Protein AF-A0A2P8WFX3-F1 (afdb_monomer_lite)

Secondary structure (DSSP, 8-state):
-PPP--TTHHHHHHHHHHHTT--HHHHHHHHHH-SSHHHHHHHHHHHHHHS---HHHHHHHHHH-S-HHHHHHHHHHHHHHTT-S--HHHHHHHHH-SSHHHHHHHHHHHHHHS---HHHHHHHHHH-----TT---------

pLDDT: mean 89.17, std 14.58, range [39.22, 98.44]

Sequence (143 aa):
MPTTAGANDYGSCSRRLLNAGIATDEAATACARALHPDRVASCVVGITAATALAPDDVLSACSRDRRPQETASCVTDIHRELGLAESKRVLETCSLSLLPLSYSDCVVGLSRTIELATEESLGYCISAGYQPENVAPTFIFAR

Foldseek 3Di:
DDDDPPPPLLVVLQVLLVVLVHDNVLSNVLSVLDPRSNLLSCLLNLLVVQAVDDSVLSSVLLSPAPRSNLLSVLQNLLCVLVVDNHRSLSSVLLSVDPRSNQLSCQLSCCCPVVVDDSVVSSVVSSVPPDDDDPPPDPPDPDD

Radius of gyration: 18.74 Å; chains: 1; bounding box: 46×60×45 Å

Structure (mmCIF, N/CA/C/O backbone):
data_AF-A0A2P8WFX3-F1
#
_entry.id   AF-A0A2P8WFX3-F1
#
loop_
_atom_site.group_PDB
_atom_site.id
_atom_site.type_symbol
_atom_site.label_atom_id
_atom_site.label_alt_id
_atom_site.label_comp_id
_atom_site.label_asym_id
_atom_site.label_entity_id
_atom_site.label_seq_id
_atom_site.pdbx_PDB_ins_code
_atom_site.Cartn_x
_atom_site.Cartn_y
_atom_site.Cartn_z
_atom_site.occupancy
_atom_site.B_iso_or_equiv
_atom_site.auth_seq_id
_atom_site.auth_comp_id
_atom_site.auth_asym_id
_atom_site.auth_atom_id
_atom_site.pdbx_PDB_model_num
ATOM 1 N N . MET A 1 1 ? 29.338 15.609 0.371 1.00 39.22 1 MET A N 1
ATOM 2 C CA . MET A 1 1 ? 29.894 14.391 -0.258 1.00 39.22 1 MET A CA 1
ATOM 3 C C . MET A 1 1 ? 28.961 14.005 -1.396 1.00 39.22 1 MET A C 1
ATOM 5 O O . MET A 1 1 ? 27.769 13.937 -1.123 1.00 39.22 1 MET A O 1
ATOM 9 N N . PRO A 1 2 ? 29.428 13.847 -2.644 1.00 44.91 2 PRO A N 1
ATOM 10 C CA . PRO A 1 2 ? 28.576 13.368 -3.725 1.00 44.91 2 PRO A CA 1
ATOM 11 C C . PRO A 1 2 ? 28.292 11.880 -3.490 1.00 44.91 2 PRO A C 1
ATOM 13 O O . PRO A 1 2 ? 29.219 11.088 -3.335 1.00 44.91 2 PRO A O 1
ATOM 16 N N . THR A 1 3 ? 27.018 11.513 -3.395 1.00 50.50 3 THR A N 1
ATOM 17 C CA . THR A 1 3 ? 26.577 10.119 -3.352 1.00 50.50 3 THR A CA 1
ATOM 18 C C . THR A 1 3 ? 26.911 9.486 -4.696 1.00 50.50 3 THR A C 1
ATOM 20 O O . THR A 1 3 ? 26.404 9.906 -5.735 1.00 50.50 3 THR A O 1
ATOM 23 N N . THR A 1 4 ? 27.791 8.490 -4.693 1.00 53.06 4 THR A N 1
ATOM 24 C CA . THR A 1 4 ? 27.886 7.532 -5.791 1.00 53.06 4 THR A CA 1
ATOM 25 C C . THR A 1 4 ? 26.480 7.005 -6.057 1.00 53.06 4 THR A C 1
ATOM 27 O O . THR A 1 4 ? 25.817 6.548 -5.129 1.00 53.06 4 THR A O 1
ATOM 30 N N . ALA A 1 5 ? 26.000 7.126 -7.296 1.00 53.53 5 ALA A N 1
ATOM 31 C CA . ALA A 1 5 ? 24.780 6.461 -7.728 1.00 53.53 5 ALA A CA 1
ATOM 32 C C . ALA A 1 5 ? 24.936 4.974 -7.381 1.00 53.53 5 ALA A C 1
ATOM 34 O O . ALA A 1 5 ? 25.762 4.280 -7.982 1.00 53.53 5 ALA A O 1
ATOM 35 N N . GLY A 1 6 ? 24.233 4.522 -6.338 1.00 51.06 6 GLY A N 1
ATOM 36 C CA . GLY A 1 6 ? 24.181 3.117 -5.965 1.00 51.06 6 GLY A CA 1
ATOM 37 C C . GLY A 1 6 ? 23.750 2.323 -7.191 1.00 51.06 6 GLY A C 1
ATOM 38 O O . GLY A 1 6 ? 23.013 2.838 -8.027 1.00 51.06 6 GLY A O 1
ATOM 39 N N . ALA A 1 7 ? 24.313 1.131 -7.365 1.00 56.72 7 ALA A N 1
ATOM 40 C CA . ALA A 1 7 ? 24.110 0.230 -8.498 1.00 56.72 7 ALA A CA 1
ATOM 41 C C . ALA A 1 7 ? 22.731 0.365 -9.193 1.00 56.72 7 ALA A C 1
ATOM 43 O O . ALA A 1 7 ? 21.785 -0.324 -8.841 1.00 56.72 7 ALA A O 1
ATOM 44 N N . ASN A 1 8 ? 22.650 1.242 -10.201 1.00 84.12 8 ASN A N 1
ATOM 45 C CA . ASN A 1 8 ? 21.468 1.553 -11.011 1.00 84.12 8 ASN A CA 1
ATOM 46 C C . ASN A 1 8 ? 20.109 1.385 -10.282 1.00 84.12 8 ASN A C 1
ATOM 48 O O . ASN A 1 8 ? 19.329 0.499 -10.643 1.00 84.12 8 ASN A O 1
ATOM 52 N N . ASP A 1 9 ? 19.816 2.240 -9.295 1.00 87.06 9 ASP A N 1
ATOM 53 C CA . ASP A 1 9 ? 18.537 2.289 -8.550 1.00 87.06 9 ASP A CA 1
ATOM 54 C C . ASP A 1 9 ? 17.301 2.263 -9.477 1.00 87.06 9 ASP A C 1
ATOM 56 O O . ASP A 1 9 ? 16.299 1.603 -9.201 1.00 87.06 9 ASP A O 1
ATOM 60 N N . TYR A 1 10 ? 17.389 2.897 -10.651 1.00 93.00 10 TYR A N 1
ATOM 61 C CA . TYR A 1 10 ? 16.346 2.859 -11.684 1.00 93.00 10 TYR A CA 1
ATOM 62 C C . TYR A 1 10 ? 16.176 1.466 -12.303 1.00 93.00 10 TYR A C 1
ATOM 64 O O . TYR A 1 10 ? 15.053 0.998 -12.500 1.00 93.00 10 TYR A O 1
ATOM 72 N N . GLY A 1 11 ? 17.282 0.779 -12.594 1.00 94.12 11 GLY A N 1
ATOM 73 C CA . GLY A 1 11 ? 17.278 -0.600 -13.080 1.00 94.12 11 GLY A CA 1
ATOM 74 C C . GLY A 1 11 ? 16.789 -1.592 -12.023 1.00 94.12 11 GLY A C 1
ATOM 75 O O . GLY A 1 11 ? 16.046 -2.519 -12.347 1.00 94.12 11 GLY A O 1
ATOM 76 N N . SER A 1 12 ? 17.157 -1.379 -10.756 1.00 95.31 12 SER A N 1
ATOM 77 C CA . SER A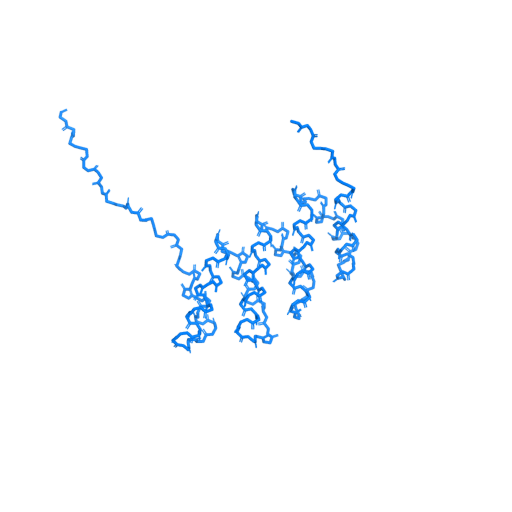 1 12 ? 16.625 -2.130 -9.612 1.00 95.31 12 SER A CA 1
ATOM 78 C C . SER A 1 12 ? 15.112 -1.942 -9.489 1.00 95.31 12 SER A C 1
ATOM 80 O O . SER A 1 12 ? 14.372 -2.927 -9.479 1.00 95.31 12 SER A O 1
ATOM 82 N N . CYS A 1 13 ? 14.648 -0.689 -9.490 1.00 96.56 13 CYS A N 1
ATOM 83 C CA . CYS A 1 13 ? 13.233 -0.330 -9.475 1.00 96.56 13 CYS A CA 1
ATOM 84 C C . CYS A 1 13 ? 12.470 -1.014 -10.614 1.00 96.56 13 CYS A C 1
ATOM 86 O O . CYS A 1 13 ? 11.520 -1.752 -10.357 1.00 96.56 13 CYS A O 1
ATOM 88 N N . SER A 1 14 ? 12.943 -0.863 -11.855 1.00 97.00 14 SER A N 1
ATOM 89 C CA . SER A 1 14 ? 12.270 -1.404 -13.043 1.00 97.00 14 SER A CA 1
ATOM 90 C C . SER A 1 14 ? 12.140 -2.924 -12.966 1.00 97.00 14 SER A C 1
ATOM 92 O O . SER A 1 14 ? 11.053 -3.462 -13.146 1.00 97.00 14 SER A O 1
ATOM 94 N N . ARG A 1 15 ? 13.222 -3.631 -12.613 1.00 97.62 15 ARG A N 1
ATOM 95 C CA . ARG A 1 15 ? 13.202 -5.094 -12.460 1.00 97.62 15 ARG A CA 1
ATOM 96 C C . ARG A 1 15 ? 12.214 -5.548 -11.386 1.00 97.62 15 ARG A C 1
ATOM 98 O O . ARG A 1 15 ? 11.541 -6.556 -11.564 1.00 97.62 15 ARG A O 1
ATOM 105 N N . ARG A 1 16 ? 12.127 -4.823 -10.270 1.00 97.75 16 ARG A N 1
ATOM 106 C CA . ARG A 1 16 ? 11.204 -5.150 -9.175 1.00 97.75 16 ARG A CA 1
ATOM 107 C C . ARG A 1 16 ? 9.746 -4.929 -9.570 1.00 97.75 16 ARG A C 1
ATOM 109 O O . ARG A 1 16 ? 8.929 -5.782 -9.249 1.00 97.75 16 ARG A O 1
ATOM 116 N N . LEU A 1 17 ? 9.437 -3.845 -10.284 1.00 97.94 17 LEU A N 1
ATOM 117 C CA . LEU A 1 17 ? 8.086 -3.590 -10.792 1.00 97.94 17 LEU A CA 1
ATOM 118 C C . LEU A 1 17 ? 7.669 -4.629 -11.843 1.00 97.94 17 LEU A C 1
ATOM 120 O O . LEU A 1 17 ? 6.583 -5.188 -11.739 1.00 97.94 17 LEU A O 1
ATOM 124 N N . LEU A 1 18 ? 8.556 -4.969 -12.784 1.00 98.12 18 LEU A N 1
ATOM 125 C CA . LEU A 1 18 ? 8.310 -6.032 -13.768 1.00 98.12 18 LEU A CA 1
ATOM 126 C C . LEU A 1 18 ? 8.027 -7.383 -13.093 1.00 98.12 18 LEU A C 1
ATOM 128 O O . LEU A 1 18 ? 7.082 -8.076 -13.456 1.00 98.12 18 LEU A O 1
ATOM 132 N N . ASN A 1 19 ? 8.808 -7.743 -12.068 1.00 97.25 19 ASN A N 1
ATOM 133 C CA . ASN A 1 19 ? 8.583 -8.968 -11.294 1.00 97.25 19 ASN A CA 1
ATOM 134 C C . ASN A 1 19 ? 7.267 -8.945 -10.498 1.00 97.25 19 ASN A C 1
ATOM 136 O O . ASN A 1 19 ? 6.745 -10.007 -10.171 1.00 97.25 19 ASN A O 1
ATOM 140 N N . ALA A 1 20 ? 6.745 -7.758 -10.179 1.00 96.19 20 ALA A N 1
ATOM 141 C CA . ALA A 1 20 ? 5.438 -7.578 -9.552 1.00 96.19 20 ALA A CA 1
ATOM 142 C C . ALA A 1 20 ? 4.277 -7.599 -10.567 1.00 96.19 20 ALA A C 1
ATOM 144 O O . ALA A 1 20 ? 3.130 -7.435 -10.167 1.00 96.19 20 ALA A O 1
ATOM 145 N N . GLY A 1 21 ? 4.555 -7.809 -11.859 1.00 96.56 21 GLY A N 1
ATOM 146 C CA . GLY A 1 21 ? 3.544 -7.892 -12.915 1.00 96.56 21 GLY A CA 1
ATOM 147 C C . GLY A 1 21 ? 3.202 -6.564 -13.592 1.00 96.56 21 GLY A C 1
ATOM 148 O O . GLY A 1 21 ? 2.307 -6.548 -14.429 1.00 96.56 21 GLY A O 1
ATOM 149 N N . ILE A 1 22 ? 3.914 -5.476 -13.277 1.00 98.19 22 ILE A N 1
ATOM 150 C CA . ILE A 1 22 ? 3.722 -4.166 -13.919 1.00 98.19 22 ILE A CA 1
ATOM 151 C C . ILE A 1 22 ? 4.233 -4.201 -15.363 1.00 98.19 22 ILE A C 1
ATOM 153 O O . ILE A 1 22 ? 5.303 -4.754 -15.642 1.00 98.19 22 ILE A O 1
ATOM 157 N N . ALA A 1 23 ? 3.508 -3.552 -16.275 1.00 97.69 23 ALA A N 1
ATOM 158 C CA . ALA A 1 23 ? 3.909 -3.414 -17.671 1.00 97.69 23 ALA A CA 1
ATOM 159 C C . ALA A 1 23 ? 5.238 -2.647 -17.838 1.00 97.69 23 ALA A C 1
ATOM 161 O O . ALA A 1 23 ? 5.634 -1.816 -17.020 1.00 97.69 23 ALA A O 1
ATOM 162 N N . THR A 1 24 ? 5.968 -2.921 -18.924 1.00 97.50 24 THR A N 1
ATOM 163 C CA . THR A 1 24 ? 7.325 -2.371 -19.118 1.00 97.50 24 THR A CA 1
ATOM 164 C C . THR A 1 24 ? 7.344 -0.848 -19.247 1.00 97.50 24 THR A C 1
ATOM 166 O O . THR A 1 24 ? 8.220 -0.191 -18.686 1.00 97.50 24 THR A O 1
ATOM 169 N N . ASP A 1 25 ? 6.388 -0.280 -19.974 1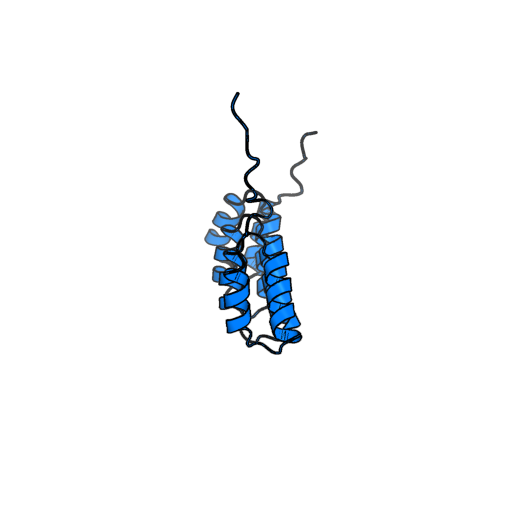.00 97.19 25 ASP A N 1
ATOM 170 C CA . ASP A 1 25 ? 6.238 1.159 -20.182 1.00 97.19 25 ASP A CA 1
ATOM 171 C C . ASP A 1 25 ? 5.792 1.892 -18.908 1.00 97.19 25 ASP A C 1
ATOM 173 O O . ASP A 1 25 ? 6.309 2.973 -18.601 1.00 97.19 25 ASP A O 1
ATOM 177 N N . GLU A 1 26 ? 4.909 1.282 -18.117 1.00 97.56 26 GLU A N 1
ATOM 178 C CA . GLU A 1 26 ? 4.488 1.814 -16.818 1.00 97.56 26 GLU A CA 1
ATOM 179 C C . GLU A 1 26 ? 5.621 1.777 -15.792 1.00 97.56 26 GLU A C 1
ATOM 181 O O . GLU A 1 26 ? 5.894 2.787 -15.138 1.00 97.56 26 GLU A O 1
ATOM 186 N N . ALA A 1 27 ? 6.349 0.659 -15.704 1.00 97.50 27 ALA A N 1
ATOM 187 C CA . ALA A 1 27 ? 7.518 0.532 -14.839 1.00 97.50 27 ALA A CA 1
ATOM 188 C C . ALA A 1 27 ? 8.597 1.562 -15.204 1.00 97.50 27 ALA A C 1
ATOM 190 O O . ALA A 1 27 ? 9.122 2.252 -14.325 1.00 97.50 27 ALA A O 1
ATOM 191 N N . ALA A 1 28 ? 8.889 1.721 -16.501 1.00 96.62 28 ALA A N 1
ATOM 192 C CA . ALA A 1 28 ? 9.828 2.728 -16.985 1.00 96.62 28 ALA A CA 1
ATOM 193 C C . ALA A 1 28 ? 9.375 4.144 -16.604 1.00 96.62 28 ALA A C 1
ATOM 195 O O . ALA A 1 28 ? 10.165 4.926 -16.072 1.00 96.62 28 ALA A O 1
ATOM 196 N N . THR A 1 29 ? 8.095 4.461 -16.815 1.00 96.75 29 THR A N 1
ATOM 197 C CA . THR A 1 29 ? 7.523 5.773 -16.491 1.00 96.75 29 THR A CA 1
ATOM 198 C C . THR A 1 29 ? 7.582 6.063 -14.993 1.00 96.75 29 THR A C 1
ATOM 200 O O . THR A 1 29 ? 8.014 7.148 -14.596 1.00 96.75 29 THR A O 1
ATOM 203 N N . ALA A 1 30 ? 7.176 5.111 -14.153 1.00 96.38 30 ALA A N 1
ATOM 204 C CA . ALA A 1 30 ? 7.149 5.280 -12.707 1.00 96.38 30 ALA A CA 1
ATOM 205 C C . ALA A 1 30 ? 8.559 5.435 -12.125 1.00 96.38 30 ALA A C 1
ATOM 207 O O . ALA A 1 30 ? 8.815 6.384 -11.384 1.00 96.38 30 ALA A O 1
ATOM 208 N N . CYS A 1 31 ? 9.494 4.557 -12.499 1.00 95.69 31 CYS A N 1
ATOM 209 C CA . CYS A 1 31 ? 10.864 4.620 -11.994 1.00 95.69 31 CYS A CA 1
ATOM 210 C C . CYS A 1 31 ? 11.600 5.875 -12.485 1.00 95.69 31 CYS A C 1
ATOM 212 O O . CYS A 1 31 ? 12.328 6.481 -11.705 1.00 95.69 31 CYS A O 1
ATOM 214 N N . ALA A 1 32 ? 11.398 6.305 -13.737 1.00 95.19 32 ALA A N 1
ATOM 215 C CA . ALA A 1 32 ? 12.045 7.506 -14.272 1.00 95.19 32 ALA A CA 1
ATOM 216 C C . ALA A 1 32 ? 11.516 8.813 -13.653 1.00 95.19 32 ALA A C 1
ATOM 218 O O . ALA A 1 32 ? 12.246 9.800 -13.592 1.00 95.19 32 ALA A O 1
ATOM 219 N N . ARG A 1 33 ? 10.252 8.838 -13.206 1.00 93.69 33 ARG A N 1
ATOM 220 C CA . ARG A 1 33 ? 9.629 10.017 -12.575 1.00 93.69 33 ARG A CA 1
ATOM 221 C C . ARG A 1 33 ? 9.793 10.059 -11.056 1.00 93.69 33 ARG A C 1
ATOM 223 O O . ARG A 1 33 ? 9.549 11.102 -10.452 1.00 93.69 33 ARG A O 1
ATOM 230 N N . ALA A 1 34 ? 10.181 8.952 -10.431 1.00 92.31 34 ALA A N 1
ATOM 231 C CA . ALA A 1 34 ? 10.340 8.872 -8.989 1.00 92.31 34 ALA A CA 1
ATOM 232 C C . ALA A 1 34 ? 11.594 9.622 -8.519 1.00 92.31 34 ALA A C 1
ATOM 234 O O . ALA A 1 34 ? 12.703 9.334 -8.960 1.00 92.31 34 ALA A O 1
ATOM 235 N N . LEU A 1 35 ? 11.435 10.511 -7.532 1.00 88.44 35 LEU A N 1
ATOM 236 C CA . LEU A 1 35 ? 12.577 11.116 -6.831 1.00 88.44 35 LEU A CA 1
ATOM 237 C C . LEU A 1 35 ? 13.421 10.054 -6.099 1.00 88.44 35 LEU A C 1
ATOM 239 O O . LEU A 1 35 ? 14.636 10.190 -5.974 1.00 88.44 35 LEU A O 1
ATOM 243 N N . HIS A 1 36 ? 12.767 8.990 -5.621 1.00 90.81 36 HIS A N 1
ATOM 244 C CA . HIS A 1 36 ? 13.388 7.861 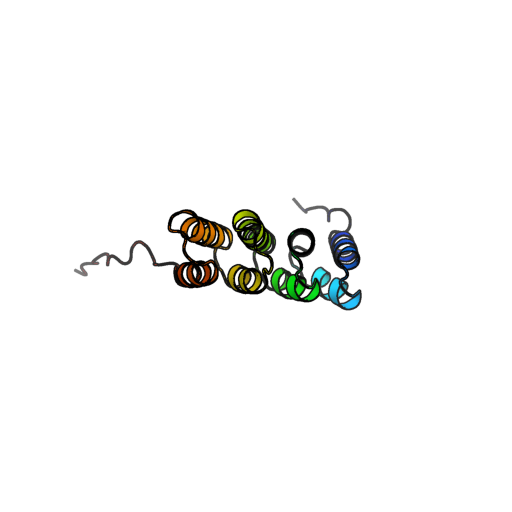-4.929 1.00 90.81 36 HIS A CA 1
ATOM 245 C C . HIS A 1 36 ? 12.839 6.525 -5.476 1.00 90.81 36 HIS A C 1
ATOM 247 O O . HIS A 1 36 ? 11.909 5.965 -4.884 1.00 90.81 36 HIS A O 1
ATOM 253 N N . PRO A 1 37 ? 13.389 6.001 -6.590 1.00 93.94 37 PRO A N 1
ATOM 254 C CA . PRO A 1 37 ? 12.873 4.808 -7.273 1.00 93.94 37 PRO A CA 1
ATOM 255 C C . PRO A 1 37 ? 12.761 3.570 -6.371 1.00 93.94 37 PRO A C 1
ATOM 257 O O . PRO A 1 37 ? 11.741 2.880 -6.390 1.00 93.94 37 PRO A O 1
ATOM 260 N N . ASP A 1 38 ? 13.748 3.317 -5.504 1.00 93.88 38 ASP A N 1
ATOM 261 C CA . ASP A 1 38 ? 13.708 2.171 -4.586 1.00 93.88 38 ASP A CA 1
ATOM 262 C C . ASP A 1 38 ? 12.551 2.226 -3.589 1.00 93.88 38 ASP A C 1
ATOM 264 O O . ASP A 1 38 ? 12.044 1.177 -3.182 1.00 93.88 38 ASP A O 1
ATOM 268 N N . ARG A 1 39 ? 12.104 3.426 -3.194 1.00 95.06 39 ARG A N 1
ATOM 269 C CA . ARG A 1 39 ? 10.968 3.583 -2.273 1.00 95.06 39 ARG A CA 1
ATOM 270 C C . ARG A 1 39 ? 9.655 3.242 -2.963 1.00 95.06 39 ARG A C 1
ATOM 272 O O . ARG A 1 39 ? 8.853 2.524 -2.375 1.00 95.06 39 ARG A O 1
ATOM 279 N N . VAL A 1 40 ? 9.474 3.685 -4.208 1.00 96.25 40 VAL A N 1
ATOM 280 C CA . VAL A 1 40 ? 8.299 3.334 -5.024 1.00 96.25 40 VAL A CA 1
ATOM 281 C C . VAL A 1 40 ? 8.253 1.825 -5.252 1.00 96.25 40 VAL A C 1
ATOM 283 O O . VAL A 1 40 ? 7.254 1.190 -4.927 1.00 96.25 40 VAL A O 1
ATOM 286 N N . ALA A 1 41 ? 9.358 1.222 -5.702 1.00 97.38 41 ALA A N 1
ATOM 287 C CA . ALA A 1 41 ? 9.419 -0.221 -5.927 1.00 97.38 41 ALA A CA 1
ATOM 288 C C . ALA A 1 41 ? 9.184 -1.034 -4.642 1.00 97.38 41 ALA A C 1
ATOM 290 O O . ALA A 1 41 ? 8.516 -2.063 -4.675 1.00 97.38 41 ALA A O 1
ATOM 291 N N . SER A 1 42 ? 9.710 -0.581 -3.500 1.00 97.12 42 SER A N 1
ATOM 292 C CA . SER A 1 42 ? 9.479 -1.252 -2.212 1.00 97.12 42 SER A CA 1
ATOM 293 C C . SER A 1 42 ? 8.047 -1.124 -1.724 1.00 97.12 42 SER A C 1
ATOM 295 O O . SER A 1 42 ? 7.529 -2.091 -1.176 1.00 97.12 42 SER A O 1
ATOM 297 N N . CYS A 1 43 ? 7.410 0.022 -1.959 1.00 98.00 43 CYS A N 1
ATOM 298 C CA . CYS A 1 43 ? 6.000 0.213 -1.653 1.00 98.00 43 CYS A CA 1
ATOM 299 C C . CYS A 1 43 ? 5.129 -0.773 -2.437 1.00 98.00 43 CYS A C 1
ATOM 301 O O . CYS A 1 43 ? 4.366 -1.523 -1.832 1.00 98.00 43 CYS A O 1
ATOM 303 N N . VAL A 1 44 ? 5.329 -0.849 -3.760 1.00 98.19 44 VAL A N 1
ATOM 304 C CA . VAL A 1 44 ? 4.549 -1.746 -4.623 1.00 98.19 44 VAL A CA 1
ATOM 305 C C . VAL A 1 44 ? 4.740 -3.196 -4.214 1.00 98.19 44 VAL A C 1
ATOM 307 O O . VAL A 1 44 ? 3.773 -3.855 -3.854 1.00 98.19 44 VAL A O 1
ATOM 310 N N . VAL A 1 45 ? 5.992 -3.663 -4.176 1.00 98.06 45 VAL A N 1
ATOM 311 C CA . VAL A 1 45 ? 6.305 -5.056 -3.828 1.00 98.06 45 VAL A CA 1
ATOM 312 C C . VAL A 1 45 ? 5.790 -5.419 -2.433 1.00 98.06 45 VAL A C 1
ATOM 314 O O . VAL A 1 45 ? 5.302 -6.527 -2.237 1.00 98.06 45 VAL A O 1
ATOM 317 N N . GLY A 1 46 ? 5.892 -4.507 -1.462 1.00 97.75 46 GLY A N 1
ATOM 318 C CA . GLY A 1 46 ? 5.418 -4.743 -0.099 1.00 97.75 46 GLY A CA 1
ATOM 319 C C . GLY A 1 46 ? 3.905 -4.951 -0.031 1.00 97.75 46 GLY A C 1
ATOM 320 O O . GLY A 1 46 ? 3.448 -5.919 0.576 1.00 97.75 46 GLY A O 1
ATOM 321 N N . ILE A 1 47 ? 3.135 -4.080 -0.687 1.00 98.19 47 ILE A N 1
ATOM 322 C CA . ILE A 1 47 ? 1.669 -4.147 -0.677 1.00 98.19 47 ILE A CA 1
ATOM 323 C C . ILE A 1 47 ? 1.168 -5.334 -1.510 1.00 98.19 47 ILE A C 1
ATOM 325 O O . ILE A 1 47 ? 0.315 -6.081 -1.032 1.00 98.19 47 ILE A O 1
ATOM 329 N N . THR A 1 48 ? 1.704 -5.563 -2.713 1.00 97.69 48 THR A N 1
ATOM 330 C CA . THR A 1 48 ? 1.263 -6.675 -3.579 1.00 97.69 48 THR A CA 1
ATOM 331 C C . THR A 1 48 ? 1.651 -8.045 -3.024 1.00 97.69 48 THR A C 1
ATOM 333 O O . THR A 1 48 ? 1.008 -9.037 -3.337 1.00 97.69 48 THR A O 1
ATOM 336 N N . ALA A 1 49 ? 2.700 -8.133 -2.198 1.00 96.69 49 ALA A N 1
ATOM 337 C CA . ALA A 1 49 ? 3.047 -9.375 -1.504 1.00 96.69 49 ALA A CA 1
ATOM 338 C C . ALA A 1 49 ? 2.160 -9.643 -0.279 1.00 96.69 49 ALA A C 1
ATOM 340 O O . ALA A 1 49 ? 2.042 -10.787 0.155 1.00 96.69 49 ALA A O 1
ATOM 341 N N . ALA A 1 50 ? 1.587 -8.595 0.315 1.00 97.06 50 ALA A N 1
ATOM 342 C CA . ALA A 1 50 ? 0.760 -8.708 1.509 1.00 97.06 50 ALA A CA 1
ATOM 343 C C . ALA A 1 50 ? -0.736 -8.793 1.204 1.00 97.06 50 ALA A C 1
ATOM 345 O O . ALA A 1 50 ? -1.468 -9.283 2.047 1.00 97.06 50 ALA A O 1
ATOM 346 N N . THR A 1 51 ? -1.188 -8.300 0.050 1.00 96.81 51 THR A N 1
ATOM 347 C CA . THR A 1 51 ? -2.608 -8.118 -0.282 1.00 96.81 51 THR A CA 1
ATOM 348 C C . THR A 1 51 ? -2.926 -8.671 -1.671 1.00 96.81 51 THR A C 1
ATOM 350 O O . THR A 1 51 ? -2.029 -8.836 -2.492 1.00 96.81 51 THR A O 1
ATOM 353 N N . ALA A 1 52 ? -4.207 -8.898 -1.967 1.00 95.06 52 ALA A N 1
ATOM 354 C CA . ALA A 1 52 ? -4.677 -9.316 -3.294 1.00 95.06 52 ALA A CA 1
ATOM 355 C C . ALA A 1 52 ? -4.917 -8.139 -4.269 1.00 95.06 52 ALA A C 1
ATOM 357 O O . ALA A 1 52 ? -5.646 -8.281 -5.250 1.00 95.06 52 ALA A O 1
ATOM 358 N N . LEU A 1 53 ? -4.346 -6.961 -3.997 1.00 96.81 53 LEU A N 1
ATOM 359 C CA . LEU A 1 53 ? -4.559 -5.768 -4.816 1.00 96.81 53 LEU A CA 1
ATOM 360 C C . LEU A 1 53 ? -3.863 -5.875 -6.175 1.00 96.81 53 LEU A C 1
ATOM 362 O O . LEU A 1 53 ? -2.757 -6.406 -6.285 1.00 96.81 53 LEU A O 1
ATOM 366 N N . ALA A 1 54 ? -4.500 -5.307 -7.202 1.00 96.69 54 ALA A N 1
ATOM 367 C CA . ALA A 1 54 ? -3.920 -5.226 -8.534 1.00 96.69 54 ALA A CA 1
ATOM 368 C C . ALA A 1 54 ? -2.615 -4.404 -8.495 1.00 96.69 54 ALA A C 1
ATOM 370 O O . ALA A 1 54 ? -2.621 -3.290 -7.958 1.00 96.69 54 ALA A O 1
ATOM 371 N N . PRO A 1 55 ? -1.504 -4.907 -9.067 1.00 97.44 55 PRO A N 1
ATOM 372 C CA . PRO A 1 55 ? -0.224 -4.203 -9.059 1.00 97.44 55 PRO A CA 1
ATOM 373 C C . PRO A 1 55 ? -0.304 -2.764 -9.581 1.00 97.44 55 PRO A C 1
ATOM 375 O O . PRO A 1 55 ? 0.315 -1.875 -8.997 1.00 97.44 55 PRO A O 1
ATOM 378 N N . ASP A 1 56 ? -1.107 -2.512 -10.616 1.00 96.88 56 ASP A N 1
ATOM 379 C CA . ASP A 1 56 ? -1.226 -1.191 -11.246 1.00 96.88 56 ASP A CA 1
ATOM 380 C C . ASP A 1 56 ? -1.928 -0.168 -10.331 1.00 96.88 56 ASP A C 1
ATOM 382 O O . ASP A 1 56 ? -1.503 0.988 -10.230 1.00 96.88 56 ASP A O 1
ATOM 386 N N . ASP A 1 57 ? -2.946 -0.602 -9.576 1.00 96.44 57 ASP A N 1
ATOM 387 C CA . ASP A 1 57 ? -3.616 0.228 -8.564 1.00 96.44 57 ASP A CA 1
ATOM 388 C C . ASP A 1 57 ? -2.631 0.613 -7.450 1.00 96.44 57 ASP A C 1
ATOM 390 O O . ASP A 1 57 ? -2.546 1.776 -7.035 1.00 96.44 57 ASP A O 1
ATOM 394 N N . VAL A 1 58 ? -1.830 -0.358 -7.004 1.00 97.94 58 VAL A N 1
ATOM 395 C CA . VAL A 1 58 ? -0.788 -0.147 -5.995 1.00 97.94 58 VAL A CA 1
ATOM 396 C C . VAL A 1 58 ? 0.297 0.793 -6.525 1.00 97.94 58 VAL A C 1
ATOM 398 O O . VAL A 1 58 ? 0.707 1.715 -5.819 1.00 97.94 58 VAL A O 1
ATOM 401 N N . LEU A 1 59 ? 0.748 0.615 -7.769 1.00 97.62 59 LEU A N 1
ATOM 402 C CA . LEU A 1 59 ? 1.729 1.494 -8.403 1.00 97.62 59 LEU A CA 1
ATOM 403 C C . LEU A 1 59 ? 1.218 2.932 -8.488 1.00 97.62 59 LEU A C 1
ATOM 405 O O . LEU A 1 59 ? 1.961 3.866 -8.174 1.00 97.62 59 LEU A O 1
ATOM 409 N N . SER A 1 60 ? -0.043 3.124 -8.872 1.00 95.38 60 SER A N 1
ATOM 410 C CA . SER A 1 60 ? -0.673 4.444 -8.917 1.00 95.38 60 SER A CA 1
ATOM 411 C C . SER A 1 60 ? -0.657 5.125 -7.541 1.00 95.38 60 SER A C 1
ATOM 413 O O . SER A 1 60 ? -0.273 6.292 -7.448 1.00 95.38 60 SER A O 1
ATOM 415 N N . ALA A 1 61 ? -0.978 4.402 -6.464 1.00 95.44 61 ALA A N 1
ATOM 416 C CA . ALA A 1 61 ? -0.915 4.937 -5.102 1.00 95.44 61 ALA A CA 1
ATOM 417 C C . ALA A 1 61 ? 0.531 5.246 -4.662 1.00 95.44 61 ALA A C 1
ATOM 419 O O . ALA A 1 61 ? 0.844 6.370 -4.268 1.00 95.44 61 ALA A O 1
ATOM 420 N N . CYS A 1 62 ? 1.442 4.280 -4.804 1.00 96.56 62 CYS A N 1
ATOM 421 C CA . CYS A 1 62 ? 2.840 4.403 -4.383 1.00 96.56 62 CYS A CA 1
ATOM 422 C C . CYS A 1 62 ? 3.626 5.477 -5.152 1.00 96.56 62 CYS A C 1
ATOM 424 O O . CYS A 1 62 ? 4.573 6.044 -4.614 1.00 96.56 62 CYS A O 1
ATOM 426 N N . SER A 1 63 ? 3.288 5.728 -6.419 1.00 93.88 63 SER A N 1
ATOM 427 C CA . SER A 1 63 ? 3.995 6.699 -7.268 1.00 93.88 63 SER A CA 1
ATOM 428 C C . SER A 1 63 ? 3.548 8.145 -7.050 1.00 93.88 63 SER A C 1
ATOM 430 O O . SER A 1 63 ? 4.309 9.068 -7.344 1.00 93.88 63 SER A O 1
ATOM 432 N N . ARG A 1 64 ? 2.326 8.353 -6.546 1.00 90.12 64 ARG A N 1
ATOM 433 C CA . ARG A 1 64 ? 1.766 9.684 -6.258 1.00 90.12 64 ARG A CA 1
ATOM 434 C C . ARG A 1 64 ? 2.042 10.136 -4.832 1.00 90.12 64 ARG A C 1
ATOM 436 O O . ARG A 1 64 ? 2.083 11.339 -4.574 1.00 90.12 64 ARG A O 1
ATOM 443 N N . ASP A 1 65 ? 2.222 9.184 -3.924 1.00 86.50 65 ASP A N 1
ATOM 444 C CA . ASP A 1 65 ? 2.455 9.476 -2.524 1.00 86.50 65 ASP A CA 1
ATOM 445 C C . ASP A 1 65 ? 3.877 10.004 -2.264 1.00 86.50 65 ASP A C 1
ATOM 447 O O . ASP A 1 65 ? 4.870 9.540 -2.831 1.00 86.50 65 ASP A O 1
ATOM 451 N N . ARG A 1 66 ? 3.994 10.995 -1.372 1.00 86.19 66 ARG A N 1
ATOM 452 C CA . ARG A 1 66 ? 5.297 11.588 -1.016 1.00 86.19 66 ARG A CA 1
ATOM 453 C C . ARG A 1 66 ? 6.097 10.709 -0.053 1.00 86.19 66 ARG A C 1
ATOM 455 O O . ARG A 1 66 ? 7.299 10.931 0.102 1.00 86.19 66 ARG A O 1
ATOM 462 N N . ARG A 1 67 ? 5.462 9.729 0.600 1.00 90.19 67 ARG A N 1
ATOM 463 C CA . ARG A 1 67 ? 6.052 8.846 1.615 1.00 90.19 67 ARG A CA 1
ATOM 464 C C . ARG A 1 67 ? 5.721 7.372 1.310 1.00 90.19 67 ARG A C 1
ATOM 466 O O . ARG A 1 67 ? 5.173 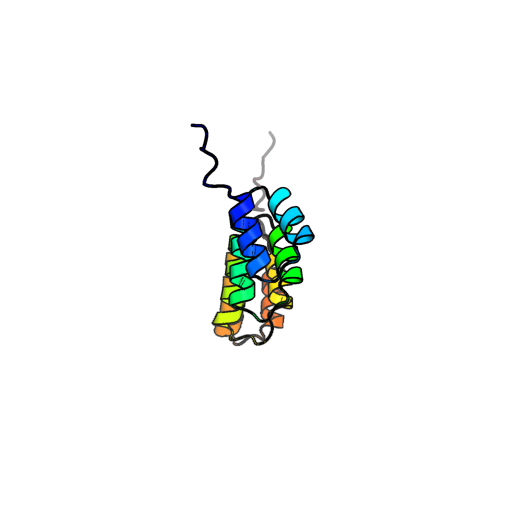6.687 2.174 1.00 90.19 67 ARG A O 1
ATOM 473 N N . PRO A 1 68 ? 6.120 6.822 0.141 1.00 94.31 68 PRO A N 1
ATOM 474 C CA . PRO A 1 68 ? 5.629 5.518 -0.321 1.00 94.31 68 PRO A CA 1
ATOM 475 C C . PRO A 1 68 ? 5.852 4.383 0.685 1.00 94.31 68 PRO A C 1
ATOM 477 O O . PRO A 1 68 ? 5.027 3.489 0.824 1.00 94.31 68 PRO A O 1
ATOM 480 N N . GLN A 1 69 ? 6.964 4.420 1.424 1.00 95.19 69 GLN A N 1
ATOM 481 C CA . GLN A 1 69 ? 7.266 3.409 2.439 1.00 95.19 69 GLN A CA 1
ATOM 482 C C . GLN A 1 69 ? 6.272 3.423 3.606 1.00 95.19 69 GLN A C 1
ATOM 484 O O . GLN A 1 69 ? 5.897 2.362 4.085 1.00 95.19 69 GLN A O 1
ATOM 489 N N . GLU A 1 70 ? 5.822 4.598 4.040 1.00 95.69 70 GLU A N 1
ATOM 490 C CA . GLU A 1 70 ? 4.858 4.709 5.137 1.00 95.69 70 GLU A CA 1
ATOM 491 C C . GLU A 1 70 ? 3.452 4.356 4.681 1.00 95.69 70 GLU A C 1
ATOM 493 O O . GLU A 1 70 ? 2.723 3.704 5.419 1.00 95.69 70 GLU A O 1
ATOM 498 N N . THR A 1 71 ? 3.098 4.712 3.445 1.00 96.06 71 THR A N 1
ATOM 499 C CA . THR A 1 71 ? 1.864 4.236 2.815 1.00 96.06 71 THR A CA 1
ATOM 500 C C . THR A 1 71 ? 1.843 2.709 2.750 1.00 96.06 71 THR A C 1
ATOM 502 O O . THR A 1 71 ? 0.840 2.097 3.107 1.00 96.06 71 THR A O 1
ATOM 505 N N . ALA A 1 72 ? 2.960 2.074 2.379 1.00 97.94 72 ALA A N 1
ATOM 506 C CA . ALA A 1 72 ? 3.067 0.618 2.388 1.00 97.94 72 ALA A CA 1
ATOM 507 C C . ALA A 1 72 ? 2.893 0.023 3.786 1.00 97.94 72 ALA A C 1
ATOM 509 O O . ALA A 1 72 ? 2.056 -0.861 3.937 1.00 97.94 72 ALA A O 1
ATOM 510 N N . SER A 1 73 ? 3.610 0.534 4.793 1.00 98.12 73 SER A N 1
ATOM 511 C CA . SER A 1 73 ? 3.434 0.103 6.187 1.00 98.12 73 SER A CA 1
ATOM 512 C C . SER A 1 73 ? 1.982 0.245 6.639 1.00 98.12 73 SER A C 1
ATOM 514 O O . SER A 1 73 ? 1.387 -0.737 7.061 1.00 98.12 73 SER A O 1
ATOM 516 N N . CYS A 1 74 ? 1.371 1.413 6.422 1.00 98.00 74 CYS A N 1
ATOM 517 C CA . CYS A 1 74 ? -0.027 1.677 6.761 1.00 98.00 74 CYS A CA 1
ATOM 518 C C . CYS A 1 74 ? -0.979 0.615 6.196 1.00 98.00 74 CYS A C 1
ATOM 520 O O . CYS A 1 74 ? -1.789 0.042 6.926 1.00 98.00 74 CYS A O 1
ATOM 522 N N . VAL A 1 75 ? -0.849 0.306 4.900 1.00 98.31 75 VAL A N 1
ATOM 523 C CA . VAL A 1 75 ? -1.702 -0.686 4.235 1.00 98.31 75 VAL A CA 1
ATOM 524 C C . VAL A 1 75 ? -1.438 -2.091 4.761 1.00 98.31 75 VAL A C 1
ATOM 526 O O . VAL A 1 75 ? -2.387 -2.819 5.057 1.00 98.31 75 VAL A O 1
ATOM 529 N N . THR A 1 76 ? -0.169 -2.494 4.875 1.00 98.44 76 THR A N 1
ATOM 530 C CA . THR A 1 76 ? 0.173 -3.852 5.309 1.00 98.44 76 THR A CA 1
ATOM 531 C C . THR A 1 76 ? -0.173 -4.105 6.767 1.00 98.44 76 THR A C 1
ATOM 533 O O . THR A 1 76 ? -0.576 -5.220 7.093 1.00 98.44 76 THR A O 1
ATOM 536 N N . ASP A 1 77 ? -0.051 -3.092 7.620 1.00 98.19 77 ASP A N 1
ATOM 537 C CA . ASP A 1 77 ? -0.332 -3.196 9.049 1.00 98.19 77 ASP A CA 1
ATOM 538 C C . ASP A 1 77 ? -1.838 -3.332 9.266 1.00 98.19 77 ASP A C 1
ATOM 540 O O . ASP A 1 77 ? -2.279 -4.314 9.857 1.00 98.19 77 ASP A O 1
ATOM 544 N N . ILE A 1 78 ? -2.655 -2.448 8.681 1.00 98.31 78 ILE A N 1
ATOM 545 C CA . ILE A 1 78 ? -4.120 -2.562 8.768 1.00 98.31 78 ILE A CA 1
ATOM 546 C C . ILE A 1 78 ? -4.599 -3.904 8.191 1.00 98.31 78 ILE A C 1
ATOM 548 O O . ILE A 1 78 ? -5.405 -4.589 8.820 1.00 98.31 78 ILE A O 1
ATOM 552 N N . HIS A 1 79 ? -4.093 -4.308 7.019 1.00 98.44 79 HIS A N 1
ATOM 553 C CA . HIS A 1 79 ? -4.496 -5.563 6.380 1.00 98.44 79 HIS A CA 1
ATOM 554 C C . HIS A 1 79 ? -4.214 -6.785 7.262 1.00 98.44 79 HIS A C 1
ATOM 556 O O . HIS A 1 79 ? -5.096 -7.621 7.458 1.00 98.44 79 HIS A O 1
ATOM 562 N N . ARG A 1 80 ? -2.992 -6.888 7.799 1.00 98.00 80 ARG A N 1
ATOM 563 C CA . ARG A 1 80 ? -2.561 -8.042 8.600 1.00 98.00 80 ARG A CA 1
ATOM 564 C C . ARG A 1 80 ? -3.195 -8.043 9.979 1.00 98.00 80 ARG A C 1
ATOM 566 O O . ARG A 1 80 ? -3.709 -9.072 10.406 1.00 98.00 80 ARG A O 1
ATOM 573 N N . GLU A 1 81 ? -3.180 -6.905 10.666 1.00 98.00 81 GLU A N 1
ATOM 574 C CA . GLU A 1 81 ? -3.650 -6.818 12.046 1.00 98.00 81 GLU A CA 1
ATOM 575 C C . GLU A 1 81 ? -5.172 -6.997 12.147 1.00 98.00 81 GLU A C 1
ATOM 577 O O . GLU A 1 81 ? -5.660 -7.506 13.159 1.00 98.00 81 GLU A O 1
ATOM 582 N N . LEU A 1 82 ? -5.927 -6.624 11.110 1.00 97.25 82 LEU A N 1
ATOM 583 C CA . LEU A 1 82 ? -7.381 -6.807 11.069 1.00 97.25 82 LEU A CA 1
ATOM 584 C C . LEU A 1 82 ? -7.826 -8.020 10.237 1.00 97.25 82 LEU A C 1
ATOM 586 O O . LEU A 1 82 ? -9.023 -8.280 10.147 1.00 97.25 82 LEU A O 1
ATOM 590 N N . GLY A 1 83 ? -6.890 -8.776 9.651 1.00 96.06 83 GLY A N 1
ATOM 591 C CA . GLY A 1 83 ? -7.185 -9.992 8.885 1.00 96.06 83 GLY A CA 1
ATOM 592 C C . GLY A 1 83 ? -8.103 -9.749 7.684 1.00 96.06 83 GLY A C 1
ATOM 593 O O . GLY A 1 83 ? -9.024 -10.530 7.441 1.00 96.06 83 GLY A O 1
ATOM 594 N N . LEU A 1 84 ? -7.898 -8.643 6.964 1.00 96.12 84 LEU A N 1
ATOM 595 C CA . LEU A 1 84 ? -8.796 -8.225 5.888 1.00 96.12 84 LEU A CA 1
ATOM 596 C C . LEU A 1 84 ? -8.672 -9.144 4.669 1.00 96.12 84 LEU A C 1
ATOM 598 O O . LEU A 1 84 ? -7.573 -9.509 4.269 1.00 96.12 84 LEU A O 1
ATOM 602 N N . ALA A 1 85 ? -9.793 -9.463 4.023 1.00 94.06 85 ALA A N 1
ATOM 603 C CA . ALA A 1 85 ? -9.769 -10.136 2.720 1.00 94.06 85 ALA A CA 1
ATOM 604 C C . ALA A 1 85 ? -9.427 -9.157 1.582 1.00 94.06 85 ALA A C 1
ATOM 606 O O . ALA A 1 85 ? -8.697 -9.501 0.659 1.00 94.06 85 ALA A O 1
ATOM 607 N N . GLU A 1 86 ? -9.916 -7.919 1.686 1.00 93.88 86 GLU A N 1
ATOM 608 C CA . GLU A 1 86 ? -9.788 -6.871 0.674 1.00 93.88 86 GLU A CA 1
ATOM 609 C C . GLU A 1 86 ? -9.218 -5.593 1.297 1.00 93.88 86 GLU A C 1
ATOM 611 O O . GLU A 1 86 ? -9.642 -5.178 2.376 1.00 93.88 86 GLU A O 1
ATOM 616 N N . SER A 1 87 ? -8.284 -4.940 0.601 1.00 97.38 87 SER A N 1
ATOM 617 C CA . SER A 1 87 ? -7.556 -3.764 1.120 1.00 97.38 87 SER A CA 1
ATOM 618 C C . SER A 1 87 ? -7.697 -2.518 0.256 1.00 97.38 87 SER A C 1
ATOM 620 O O . SER A 1 87 ? -6.956 -1.555 0.443 1.00 97.38 87 SER A O 1
ATOM 622 N N . LYS A 1 88 ? -8.628 -2.501 -0.705 1.00 96.75 88 LYS A N 1
ATOM 623 C CA . LYS A 1 88 ? -8.724 -1.396 -1.671 1.00 96.75 88 LYS A CA 1
ATOM 624 C C . LYS A 1 88 ? -9.004 -0.066 -0.978 1.00 96.75 88 LYS A C 1
ATOM 626 O O . LYS A 1 88 ? -8.298 0.913 -1.201 1.00 96.75 88 LYS A O 1
ATOM 631 N N . ARG A 1 89 ? -9.980 -0.059 -0.069 1.00 96.19 89 ARG A N 1
ATOM 632 C CA . ARG A 1 89 ? -10.325 1.130 0.711 1.00 96.19 89 ARG A CA 1
ATOM 633 C C . ARG A 1 89 ? -9.185 1.579 1.627 1.00 96.19 89 ARG A C 1
ATOM 635 O O . ARG A 1 89 ? -8.955 2.774 1.764 1.00 96.19 89 ARG A O 1
ATOM 642 N N . VAL A 1 90 ? -8.451 0.627 2.201 1.00 97.44 90 VAL A N 1
ATOM 643 C CA . VAL A 1 90 ? -7.268 0.892 3.031 1.00 97.44 90 VAL A CA 1
ATOM 644 C C . VAL A 1 90 ? -6.166 1.563 2.209 1.00 97.44 90 VAL A C 1
ATOM 646 O O . VAL A 1 90 ? -5.598 2.555 2.652 1.00 97.44 90 VAL A O 1
ATOM 649 N N . LEU A 1 91 ? -5.887 1.069 0.997 1.00 97.44 91 LEU A N 1
ATOM 650 C CA . LEU A 1 91 ? -4.925 1.689 0.082 1.00 97.44 91 LEU A CA 1
ATOM 651 C C . LEU A 1 91 ? -5.314 3.136 -0.232 1.00 97.44 91 LEU A C 1
ATOM 653 O O . LEU A 1 91 ? -4.477 4.034 -0.128 1.00 97.44 91 LEU A O 1
ATOM 657 N N . GLU A 1 92 ? -6.584 3.361 -0.575 1.00 94.94 92 GLU A N 1
ATOM 658 C CA . GLU A 1 92 ? -7.113 4.693 -0.865 1.00 94.94 92 GLU A CA 1
ATOM 659 C C . GLU A 1 92 ? -6.897 5.643 0.320 1.00 94.94 92 GLU A C 1
ATOM 661 O O . GLU A 1 92 ? -6.286 6.699 0.152 1.00 94.94 92 GLU A O 1
ATOM 666 N N . THR A 1 93 ? -7.321 5.275 1.531 1.00 94.88 93 THR A N 1
ATOM 667 C CA . THR A 1 93 ? -7.235 6.179 2.687 1.00 94.88 93 THR A CA 1
ATOM 668 C C . THR A 1 93 ? -5.814 6.348 3.227 1.00 94.88 93 THR A C 1
ATOM 670 O O . THR A 1 93 ? -5.445 7.471 3.570 1.00 94.88 93 THR A O 1
ATOM 673 N N . CYS A 1 94 ? -4.981 5.301 3.232 1.00 95.81 94 CYS A N 1
ATOM 674 C CA . CYS A 1 94 ? -3.558 5.419 3.567 1.00 95.81 94 CYS A CA 1
ATOM 675 C C . CYS A 1 94 ? -2.842 6.388 2.614 1.00 95.81 94 CYS A C 1
ATOM 677 O O . CYS A 1 94 ? -2.081 7.231 3.079 1.00 95.81 94 CYS A O 1
ATOM 679 N N . SER A 1 95 ? -3.126 6.321 1.305 1.00 93.38 95 SER A N 1
ATOM 680 C CA . SER A 1 95 ? -2.519 7.217 0.305 1.00 93.38 95 SER A CA 1
ATOM 681 C C . SER A 1 95 ? -2.993 8.674 0.392 1.00 93.38 95 SER A C 1
ATOM 683 O O . SER A 1 95 ? -2.326 9.577 -0.110 1.00 93.38 95 SER A O 1
ATOM 685 N N . LEU A 1 96 ? -4.149 8.916 1.019 1.00 91.62 96 LEU A N 1
ATOM 686 C CA . LEU A 1 96 ? -4.678 10.258 1.279 1.00 91.62 96 LEU A CA 1
ATOM 687 C C . LEU A 1 96 ? -4.200 10.829 2.621 1.00 91.62 96 LEU A C 1
ATOM 689 O O . LEU A 1 96 ? -4.277 12.041 2.834 1.00 91.62 96 LEU A O 1
ATOM 693 N N . SER A 1 97 ? -3.726 9.978 3.531 1.00 91.00 97 SER A N 1
ATOM 694 C CA . SER A 1 97 ? -3.287 10.394 4.858 1.00 91.00 97 SER A CA 1
ATOM 695 C C . SER A 1 97 ? -1.962 11.153 4.801 1.00 91.00 97 SER A C 1
ATOM 697 O O . SER A 1 97 ? -0.987 10.724 4.191 1.00 91.00 97 SER A O 1
ATOM 699 N N . LEU A 1 98 ? -1.888 12.273 5.524 1.00 89.06 98 LEU A N 1
ATOM 700 C CA . LEU A 1 98 ? -0.636 13.017 5.707 1.00 89.06 98 LEU A CA 1
ATOM 701 C C . LEU A 1 98 ? 0.330 12.306 6.674 1.00 89.06 98 LEU A C 1
ATOM 703 O O . LEU A 1 98 ? 1.544 12.532 6.627 1.00 89.06 98 LEU A O 1
ATOM 707 N N . LEU A 1 99 ? -0.209 11.450 7.549 1.00 91.81 99 LEU A N 1
ATOM 708 C CA . LEU A 1 99 ? 0.517 10.697 8.573 1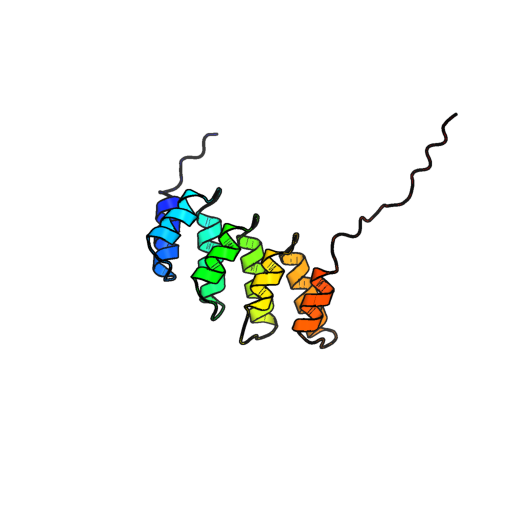.00 91.81 99 LEU A CA 1
ATOM 709 C C . LEU A 1 99 ? 0.089 9.218 8.525 1.00 91.81 99 LEU A C 1
ATOM 711 O O . LEU A 1 99 ? -0.667 8.779 9.395 1.00 91.81 99 LEU A O 1
ATOM 715 N N . PRO A 1 100 ? 0.539 8.438 7.521 1.00 93.62 100 PRO A N 1
ATOM 716 C CA . PRO A 1 100 ? 0.050 7.075 7.308 1.00 93.62 100 PRO A CA 1
ATOM 717 C C . PRO A 1 100 ? 0.231 6.153 8.521 1.00 93.62 100 PRO A C 1
ATOM 719 O O . PRO A 1 100 ? -0.682 5.407 8.845 1.00 93.62 100 PRO A O 1
ATOM 722 N N . LEU A 1 101 ? 1.354 6.257 9.240 1.00 95.31 101 LEU A N 1
ATOM 723 C CA . LEU A 1 101 ? 1.623 5.422 10.420 1.00 95.31 101 LEU A CA 1
ATOM 724 C C . LEU A 1 101 ? 0.665 5.721 11.586 1.00 95.31 101 LEU A C 1
ATOM 726 O O . LEU A 1 101 ? 0.058 4.818 12.150 1.00 95.31 101 LEU A O 1
ATOM 730 N N . SER A 1 102 ? 0.455 7.000 11.913 1.00 9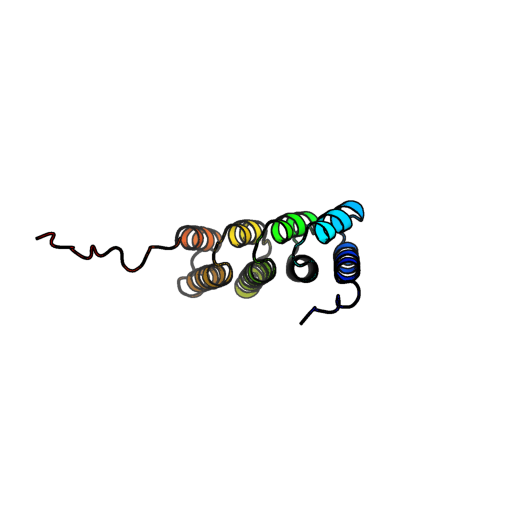4.12 102 SER A N 1
ATOM 731 C CA . SER A 1 102 ? -0.513 7.384 12.952 1.00 94.12 102 SER A CA 1
ATOM 732 C C . SER A 1 102 ? -1.946 7.033 12.550 1.00 94.12 102 SER A C 1
ATOM 734 O O . SER A 1 102 ? -2.772 6.702 13.399 1.00 94.12 102 SER A O 1
ATOM 736 N N . TYR A 1 103 ? -2.245 7.091 11.250 1.00 95.19 103 TYR A N 1
ATOM 737 C CA . TYR A 1 103 ? -3.532 6.667 10.718 1.00 95.19 103 TYR A CA 1
ATOM 738 C C . TYR A 1 103 ? -3.752 5.158 10.898 1.00 95.19 103 TYR A C 1
ATOM 740 O O . TYR A 1 103 ? -4.806 4.773 11.402 1.00 95.19 103 TYR A O 1
ATOM 748 N N . SER A 1 104 ? -2.771 4.306 10.574 1.00 97.38 104 SER A N 1
ATOM 749 C CA . SER A 1 104 ? -2.886 2.861 10.811 1.00 97.38 104 SER A CA 1
ATOM 750 C C . SER A 1 104 ? -3.013 2.509 12.287 1.00 97.38 104 SER A C 1
ATOM 752 O O . SER A 1 104 ? -3.863 1.689 12.629 1.00 97.38 104 SER A O 1
ATOM 754 N N . ASP A 1 105 ? -2.259 3.177 13.163 1.00 97.00 105 ASP A N 1
ATOM 755 C CA . ASP A 1 105 ? -2.362 2.977 14.613 1.00 97.00 105 ASP A CA 1
ATOM 756 C C . ASP A 1 105 ? -3.770 3.309 15.127 1.00 97.00 105 ASP A C 1
ATOM 758 O O . ASP A 1 105 ? -4.351 2.545 15.900 1.00 97.00 105 ASP A O 1
ATOM 762 N N . CYS A 1 106 ? -4.353 4.417 14.654 1.00 96.38 106 CYS A N 1
ATOM 763 C CA . CYS A 1 106 ? -5.726 4.798 14.980 1.00 96.38 106 CYS A CA 1
ATOM 764 C C . CYS A 1 106 ? -6.728 3.727 14.529 1.00 96.38 106 CYS A C 1
ATOM 766 O O . CYS A 1 106 ? -7.560 3.285 15.322 1.00 96.38 106 CYS A O 1
ATOM 768 N N . VAL A 1 107 ? -6.636 3.277 13.274 1.00 97.44 107 VAL A N 1
ATOM 769 C CA . VAL A 1 107 ? -7.587 2.317 12.694 1.00 97.44 107 VAL A CA 1
ATOM 770 C C . VAL A 1 107 ? -7.515 0.978 13.421 1.00 97.44 107 VAL A C 1
ATOM 772 O O . VAL A 1 107 ? -8.540 0.473 13.877 1.00 97.44 107 VAL A O 1
ATOM 775 N N . VAL A 1 108 ? -6.309 0.426 13.583 1.00 98.06 108 VAL A N 1
ATOM 776 C CA . VAL A 1 108 ? -6.098 -0.849 14.280 1.00 98.06 108 VAL A CA 1
ATOM 777 C C . VAL A 1 108 ? -6.525 -0.739 15.745 1.00 98.06 108 VAL A C 1
ATOM 779 O O . VAL A 1 108 ? -7.194 -1.637 16.260 1.00 98.06 108 VAL A O 1
ATOM 782 N N . GLY A 1 109 ? -6.194 0.374 16.406 1.00 96.94 109 GLY A N 1
ATOM 783 C CA . GLY A 1 109 ? -6.557 0.638 17.795 1.00 96.94 109 GLY A CA 1
ATOM 784 C C . GLY A 1 109 ? -8.068 0.682 18.020 1.00 96.94 109 GLY A C 1
ATOM 785 O O . GLY A 1 109 ? -8.563 -0.014 18.910 1.00 96.94 109 GLY A O 1
ATOM 786 N N . LEU A 1 110 ? -8.811 1.441 17.205 1.00 96.31 110 LEU A N 1
ATOM 787 C CA . LEU A 1 110 ? -10.273 1.524 17.310 1.00 96.31 110 LEU A CA 1
ATOM 788 C C . LEU A 1 110 ? -10.939 0.185 16.978 1.00 96.31 110 LEU A C 1
ATOM 790 O O . LEU A 1 110 ? -11.782 -0.281 17.744 1.00 96.31 110 LEU A O 1
ATOM 794 N N . SER A 1 111 ? -10.515 -0.471 15.895 1.00 97.06 111 SER A N 1
ATOM 795 C CA . SER A 1 111 ? -11.091 -1.757 15.490 1.00 97.06 111 SER A CA 1
ATOM 796 C C . SER A 1 111 ? -10.868 -2.864 16.524 1.00 97.06 111 SER A C 1
ATOM 798 O O . SER A 1 111 ? -11.736 -3.709 16.699 1.00 97.06 111 SER A O 1
ATOM 800 N N . ARG A 1 112 ? -9.735 -2.878 17.241 1.00 96.31 112 ARG A N 1
ATOM 801 C CA . ARG A 1 112 ? -9.440 -3.925 18.239 1.00 96.31 112 ARG A CA 1
ATOM 802 C C . ARG A 1 112 ? -9.932 -3.623 19.648 1.00 96.31 112 ARG A C 1
ATOM 804 O O . ARG A 1 112 ? -10.270 -4.549 20.372 1.00 96.31 112 ARG A O 1
ATOM 811 N N . THR A 1 113 ? -9.914 -2.360 20.066 1.00 95.38 113 THR A N 1
ATOM 812 C CA . THR A 1 113 ? -10.175 -2.006 21.474 1.00 95.38 113 THR A CA 1
ATOM 813 C C . THR A 1 113 ? -11.659 -1.853 21.757 1.00 95.38 113 THR A C 1
ATOM 815 O O . THR A 1 113 ? -12.128 -2.239 22.823 1.00 95.38 113 THR A O 1
ATOM 818 N N . ILE A 1 114 ? -12.389 -1.264 20.811 1.00 93.50 114 ILE A N 1
ATOM 819 C CA . ILE A 1 114 ? -13.826 -1.007 20.944 1.00 93.50 114 ILE A CA 1
ATOM 820 C C . ILE A 1 114 ? -14.640 -1.759 19.885 1.00 93.50 114 ILE A C 1
ATOM 822 O O . ILE A 1 114 ? -15.809 -1.445 19.691 1.00 93.50 114 ILE A O 1
ATOM 826 N N . GLU A 1 115 ? -14.011 -2.730 19.208 1.00 93.25 115 GLU A N 1
ATOM 827 C CA . GLU A 1 115 ? -14.627 -3.627 18.215 1.00 93.25 115 GLU A CA 1
ATOM 828 C C . GLU A 1 115 ? -15.377 -2.887 17.098 1.00 93.25 115 GLU A C 1
ATOM 830 O O . GLU A 1 115 ? -16.367 -3.370 16.547 1.00 93.25 115 GLU A O 1
ATOM 835 N N . LEU A 1 116 ? -14.901 -1.687 16.761 1.00 94.94 116 LEU A N 1
ATOM 836 C CA . LEU A 1 116 ? -15.510 -0.868 15.728 1.00 94.94 116 LEU A CA 1
ATOM 837 C C . LEU A 1 116 ? -15.284 -1.507 14.355 1.00 94.94 116 LEU A C 1
ATOM 839 O O . LEU A 1 116 ? -14.191 -2.001 14.066 1.00 94.94 116 LEU A O 1
ATOM 843 N N . ALA A 1 117 ? -16.288 -1.455 13.475 1.00 96.19 117 ALA A N 1
ATOM 844 C CA . ALA A 1 117 ? -16.125 -1.967 12.121 1.00 96.19 117 ALA A CA 1
ATOM 845 C C . ALA A 1 117 ? -14.944 -1.268 11.423 1.00 96.19 117 ALA A C 1
ATOM 847 O O . ALA A 1 117 ? -14.707 -0.070 11.612 1.00 96.19 117 ALA A O 1
ATOM 848 N N . THR A 1 118 ? -14.198 -2.002 10.593 1.00 95.44 118 THR A N 1
ATOM 849 C CA . THR A 1 118 ? -13.019 -1.449 9.909 1.00 95.44 118 THR A CA 1
ATOM 850 C C . THR A 1 118 ? -13.378 -0.219 9.076 1.00 95.44 118 THR A C 1
ATOM 852 O O . THR A 1 118 ? -12.697 0.793 9.178 1.00 95.44 118 THR A O 1
ATOM 855 N N . GLU A 1 119 ? -14.478 -0.255 8.319 1.00 94.56 119 GLU A N 1
ATOM 856 C CA . GLU A 1 119 ? -14.948 0.896 7.527 1.00 94.56 119 GLU A CA 1
ATOM 857 C C . GLU A 1 119 ? -15.247 2.133 8.384 1.00 94.56 119 GLU A C 1
ATOM 859 O O . GLU A 1 119 ? -14.863 3.250 8.032 1.00 94.56 119 GLU A O 1
ATOM 864 N N . GLU A 1 120 ? -15.872 1.946 9.547 1.00 95.00 120 GLU A N 1
ATOM 865 C CA . GLU A 1 120 ? -16.130 3.043 10.483 1.00 95.00 120 GLU A CA 1
ATOM 866 C C . GLU A 1 120 ? -14.818 3.585 11.059 1.00 95.00 120 GLU A C 1
ATOM 868 O O . GLU A 1 120 ? -14.603 4.797 11.082 1.00 95.00 120 GLU A O 1
ATOM 873 N N . SER A 1 121 ? -13.896 2.695 11.437 1.00 96.19 121 SER A N 1
ATOM 874 C CA . SER A 1 121 ? -12.569 3.060 11.946 1.00 96.19 121 SER A CA 1
ATOM 875 C C . SER A 1 121 ? -11.781 3.881 10.918 1.00 96.19 121 SER A C 1
ATOM 877 O O . SER A 1 121 ? -11.245 4.939 11.249 1.00 96.19 121 SER A O 1
ATOM 879 N N . LEU A 1 122 ? -11.774 3.454 9.648 1.00 95.50 122 LEU A N 1
ATOM 880 C CA . LEU A 1 122 ? -11.148 4.186 8.543 1.00 95.50 122 LEU A CA 1
ATOM 881 C C . LEU A 1 122 ? -11.731 5.601 8.403 1.00 95.50 122 LEU A C 1
ATOM 883 O O . LEU A 1 122 ? -10.969 6.548 8.182 1.00 95.50 122 LEU A O 1
ATOM 887 N N . GLY A 1 123 ? -13.053 5.747 8.554 1.00 93.56 123 GLY A N 1
ATOM 888 C CA . GLY A 1 123 ? -13.769 7.021 8.469 1.00 93.56 123 GLY A CA 1
ATOM 889 C C . GLY A 1 123 ? -13.480 7.979 9.630 1.00 93.56 123 GLY A C 1
ATOM 890 O O . GLY A 1 123 ? -13.215 9.164 9.402 1.00 93.56 123 GLY A O 1
ATOM 891 N N . TYR A 1 124 ? -13.467 7.486 10.869 1.00 92.75 124 TYR A N 1
ATOM 892 C CA . TYR A 1 124 ? -13.119 8.319 12.025 1.00 92.75 124 TYR A CA 1
ATOM 893 C C . TYR A 1 124 ? -11.661 8.777 11.971 1.00 92.75 124 TYR A C 1
ATOM 895 O O . TYR A 1 124 ? -11.378 9.961 12.157 1.00 92.75 124 TYR A O 1
ATOM 903 N N . CYS A 1 125 ? -10.742 7.869 11.643 1.00 93.62 125 CYS A N 1
ATOM 904 C CA . CYS A 1 125 ? -9.313 8.163 11.670 1.00 93.62 125 CYS A CA 1
ATOM 905 C C . CYS A 1 125 ? -8.861 9.097 10.539 1.00 93.62 125 CYS A C 1
ATOM 907 O O . CYS A 1 125 ? -7.917 9.856 10.729 1.00 93.62 125 CYS A O 1
ATOM 909 N N . ILE A 1 126 ? -9.525 9.093 9.374 1.00 88.62 126 ILE A N 1
ATOM 910 C CA . ILE A 1 126 ? -9.139 9.989 8.266 1.00 88.62 126 ILE A CA 1
ATOM 911 C C . ILE A 1 126 ? -9.650 11.412 8.520 1.00 88.62 126 ILE A C 1
ATOM 913 O O . ILE A 1 126 ? -9.050 12.389 8.076 1.00 88.62 126 ILE A O 1
ATOM 917 N N . SER A 1 127 ? -10.744 11.518 9.283 1.00 76.56 127 SER A N 1
ATOM 918 C CA . SER A 1 127 ? -11.337 12.781 9.730 1.00 76.56 127 SER A CA 1
ATOM 919 C C . SER A 1 127 ? -10.572 13.410 10.896 1.00 76.56 127 SER A C 1
ATOM 921 O O . SER A 1 127 ? -10.682 14.617 11.105 1.00 76.56 127 SER A O 1
ATOM 923 N N . ALA A 1 128 ? -9.767 12.626 11.623 1.00 62.09 128 ALA A N 1
ATOM 924 C CA . ALA A 1 128 ? -8.858 13.083 12.676 1.00 62.09 128 ALA A CA 1
ATOM 925 C C . ALA A 1 128 ? -7.635 13.835 12.104 1.00 62.09 128 ALA A C 1
ATOM 927 O O . ALA A 1 128 ? -6.495 13.643 12.529 1.00 62.09 128 ALA A O 1
ATOM 928 N N . GLY A 1 129 ? -7.871 14.687 11.101 1.00 57.28 129 GLY A N 1
ATOM 929 C CA . GLY A 1 129 ? -6.879 15.602 10.564 1.00 57.28 129 GLY A CA 1
ATOM 930 C C . GLY A 1 129 ? -6.328 16.507 11.662 1.00 57.28 129 GLY A C 1
ATOM 931 O O . GLY A 1 129 ? -7.010 16.798 12.642 1.00 57.28 129 GLY A O 1
ATOM 932 N N . TYR A 1 130 ? -5.080 16.938 11.474 1.00 53.25 130 TYR A N 1
ATOM 933 C CA . TYR A 1 130 ? -4.307 17.777 12.389 1.00 53.25 130 TYR A CA 1
ATOM 934 C C . TYR A 1 130 ? -5.165 18.893 13.008 1.00 53.25 130 TYR A C 1
ATOM 936 O O . TYR A 1 130 ? -5.406 19.926 12.381 1.00 53.25 130 TYR A O 1
ATOM 944 N N . GLN A 1 131 ? -5.629 18.696 14.243 1.00 56.97 131 GLN A N 1
ATOM 945 C CA . GLN A 1 131 ? -6.131 19.794 15.054 1.00 56.97 131 GLN A CA 1
ATOM 946 C C . GLN A 1 131 ? -4.896 20.520 15.583 1.00 56.97 131 GLN A C 1
ATOM 948 O O . GLN A 1 131 ? -4.099 19.898 16.284 1.00 56.97 131 GLN A O 1
ATOM 953 N N . PRO A 1 132 ? -4.673 21.797 15.227 1.00 57.78 132 PRO A N 1
ATOM 954 C CA . PRO A 1 132 ? -3.547 22.534 15.767 1.00 57.78 132 PRO A CA 1
ATOM 955 C C . PRO A 1 132 ? -3.683 22.606 17.288 1.00 57.78 132 PRO A C 1
ATOM 957 O O . PRO A 1 132 ? -4.524 23.323 17.829 1.00 57.78 132 PRO A O 1
ATOM 960 N N . GLU A 1 133 ? -2.836 21.860 17.985 1.00 56.69 133 GLU A N 1
ATOM 961 C CA . GLU A 1 133 ? -2.602 22.072 19.402 1.00 56.69 133 GLU A CA 1
ATOM 962 C C . GLU A 1 133 ? -1.919 23.446 19.526 1.00 56.69 133 GLU A C 1
ATOM 964 O O . GLU A 1 133 ? -0.926 23.703 18.844 1.00 56.69 133 GLU A O 1
ATOM 969 N N . ASN A 1 134 ? -2.464 24.339 20.363 1.00 52.97 134 ASN A N 1
ATOM 970 C CA . ASN A 1 134 ? -2.061 25.750 20.557 1.00 52.97 134 ASN A CA 1
ATOM 971 C C . ASN A 1 134 ? -2.730 26.818 19.662 1.00 52.97 134 ASN A C 1
ATOM 973 O O . ASN A 1 134 ? -2.069 27.745 19.200 1.00 52.97 134 ASN A O 1
ATOM 977 N N . VAL A 1 135 ? -4.059 26.793 19.512 1.00 59.53 135 VAL A N 1
ATOM 978 C CA . VAL A 1 135 ? -4.825 27.970 19.023 1.00 59.53 135 VAL A CA 1
ATOM 979 C C . VAL A 1 135 ? -5.160 28.978 20.137 1.00 59.53 135 VAL A C 1
ATOM 981 O O . VAL A 1 135 ? -6.063 29.800 19.990 1.00 59.53 135 VAL A O 1
ATOM 984 N N . ALA A 1 136 ? -4.469 28.924 21.281 1.00 64.56 136 ALA A N 1
ATOM 985 C CA . ALA A 1 136 ? -4.658 29.926 22.322 1.00 64.56 136 ALA A CA 1
ATOM 986 C C . ALA A 1 136 ? -4.124 31.275 21.806 1.00 64.56 136 ALA A C 1
ATOM 988 O O . ALA A 1 136 ? -2.950 31.352 21.438 1.00 64.56 136 ALA A O 1
ATOM 989 N N . PRO A 1 137 ? -4.935 32.348 21.761 1.00 65.94 137 PRO A N 1
ATOM 990 C CA . PRO A 1 137 ? -4.416 33.652 21.392 1.00 65.94 137 PRO A CA 1
ATOM 991 C C . PRO A 1 137 ? -3.385 34.078 22.440 1.00 65.94 137 PRO A C 1
ATOM 993 O O . PRO A 1 137 ? -3.719 34.293 23.606 1.00 65.94 137 PRO A O 1
ATOM 996 N N . THR A 1 138 ? -2.124 34.252 22.040 1.00 62.75 138 THR A N 1
ATOM 997 C CA . THR A 1 138 ? -1.232 35.146 22.779 1.00 62.75 138 THR A CA 1
ATOM 998 C C . THR A 1 138 ? -1.800 36.545 22.607 1.00 62.75 138 THR A C 1
ATOM 1000 O O . THR A 1 138 ? -1.611 37.171 21.564 1.00 62.75 138 THR A O 1
ATOM 1003 N N . PHE A 1 139 ? -2.558 37.014 23.597 1.00 65.12 139 PHE A N 1
ATOM 1004 C CA . PHE A 1 139 ? -2.985 38.404 23.672 1.00 65.12 139 PHE A CA 1
ATOM 1005 C C . PHE A 1 139 ? -1.736 39.292 23.655 1.00 65.12 139 PHE A C 1
ATOM 1007 O O . PHE A 1 139 ? -1.026 39.411 24.653 1.00 65.12 139 PHE A O 1
ATOM 1014 N N . ILE A 1 140 ? -1.450 39.904 22.506 1.00 67.31 140 ILE A N 1
ATOM 1015 C CA . ILE A 1 140 ? -0.482 40.991 22.411 1.00 67.31 140 ILE A CA 1
ATOM 1016 C C . ILE A 1 140 ? -1.239 42.247 22.835 1.00 67.31 140 ILE A C 1
ATOM 1018 O O . ILE A 1 140 ? -2.042 42.784 22.074 1.00 67.31 140 ILE A O 1
ATOM 1022 N N . PHE A 1 141 ? -1.015 42.710 24.062 1.00 64.56 141 PHE A N 1
ATOM 1023 C CA . PHE A 1 141 ? -1.443 44.049 24.452 1.00 64.56 141 PHE A CA 1
ATOM 1024 C C . PHE A 1 141 ? -0.581 45.058 23.684 1.00 64.56 141 PHE A C 1
ATOM 1026 O O . PHE A 1 141 ? 0.585 45.262 24.021 1.00 64.56 141 PHE A O 1
ATOM 1033 N N . ALA A 1 142 ? -1.134 45.667 22.634 1.00 65.44 142 ALA A N 1
ATOM 1034 C CA . ALA A 1 142 ? -0.546 46.865 22.047 1.00 65.44 142 ALA A CA 1
ATOM 1035 C C . ALA A 1 142 ? -0.684 48.010 23.066 1.00 65.44 142 ALA A C 1
ATOM 1037 O O . ALA A 1 142 ? -1.791 48.294 23.529 1.00 65.44 142 ALA A O 1
ATOM 1038 N N . ARG A 1 143 ? 0.448 48.601 23.458 1.00 54.53 143 ARG A N 1
ATOM 1039 C CA . ARG A 1 143 ? 0.523 49.847 24.229 1.00 54.53 143 ARG A CA 1
ATOM 1040 C C . ARG A 1 143 ? 0.680 51.028 23.289 1.00 54.53 143 ARG A C 1
ATOM 1042 O O . ARG A 1 143 ? 1.415 50.862 22.291 1.00 54.53 143 ARG A O 1
#